Protein AF-A0AAJ2ZLC8-F1 (afdb_monomer_lite)

Foldseek 3Di:
DFFDEAEAEEEEDDDDDPVVVVLVVPQDPDDDTDPGDDVWYKYWYWYQYVVVVGDTDIDIDIHQVVQVVVQWHWDDDPNDTDIDGHPPPDPPPPPPDDDDDDD

Structure (mmCIF, N/CA/C/O backbone):
data_AF-A0AAJ2ZLC8-F1
#
_entry.id   AF-A0AAJ2ZLC8-F1
#
loop_
_atom_site.group_PDB
_atom_site.id
_atom_site.type_symbol
_atom_site.label_atom_id
_atom_site.label_alt_id
_atom_site.label_comp_id
_atom_site.label_asym_id
_atom_site.label_entity_id
_atom_site.label_seq_id
_atom_site.pdbx_PDB_ins_code
_atom_site.Cartn_x
_atom_site.Cartn_y
_atom_site.Cartn_z
_atom_site.occupancy
_atom_site.B_iso_or_equiv
_atom_site.auth_seq_id
_atom_site.auth_comp_id
_atom_site.auth_asym_id
_atom_site.auth_atom_id
_atom_site.pdbx_PDB_model_num
ATOM 1 N N . MET A 1 1 ? -11.287 -0.324 21.288 1.00 60.31 1 MET A N 1
ATOM 2 C CA . MET A 1 1 ? -11.372 0.228 19.920 1.00 60.31 1 MET A CA 1
ATOM 3 C C . MET A 1 1 ? -10.424 -0.571 19.051 1.00 60.31 1 MET A C 1
ATOM 5 O O . MET A 1 1 ? -9.264 -0.698 19.424 1.00 60.31 1 MET A O 1
ATOM 9 N N . SER A 1 2 ? -10.919 -1.161 17.968 1.00 75.38 2 SER A N 1
ATOM 10 C CA . SER A 1 2 ? -10.098 -1.929 17.028 1.00 75.38 2 SER A CA 1
ATOM 11 C C . SER A 1 2 ? -9.405 -0.975 16.055 1.00 75.38 2 SER A C 1
ATOM 13 O O . SER A 1 2 ? -10.005 0.014 15.643 1.00 75.38 2 SER A O 1
ATOM 15 N N . GLY A 1 3 ? -8.145 -1.240 15.721 1.00 86.12 3 GLY A N 1
ATOM 16 C CA . GLY A 1 3 ? -7.457 -0.565 14.620 1.00 86.12 3 GLY A CA 1
ATOM 17 C C . GLY A 1 3 ? -7.618 -1.338 13.316 1.00 86.12 3 GLY A C 1
ATOM 18 O O . GLY A 1 3 ? -7.911 -2.534 13.341 1.00 86.12 3 GLY A O 1
ATOM 19 N N . LEU A 1 4 ? -7.392 -0.681 12.181 1.00 90.56 4 LEU A N 1
ATOM 20 C CA . LEU A 1 4 ? -7.320 -1.325 10.868 1.00 90.56 4 LEU A CA 1
ATOM 21 C C . LEU A 1 4 ? -6.160 -0.740 10.060 1.00 90.56 4 LEU A C 1
ATOM 23 O O . LEU A 1 4 ? -6.013 0.478 9.964 1.00 90.56 4 LEU A O 1
ATOM 27 N N . VAL A 1 5 ? -5.374 -1.620 9.438 1.00 93.38 5 VAL A N 1
ATOM 28 C CA . VAL A 1 5 ? -4.389 -1.248 8.418 1.00 93.38 5 VAL A CA 1
ATOM 29 C C . VAL A 1 5 ? -4.877 -1.745 7.063 1.00 93.38 5 VAL A C 1
ATOM 31 O O . VAL A 1 5 ? -5.127 -2.934 6.881 1.00 93.38 5 VAL A O 1
ATOM 34 N N . VAL A 1 6 ? -4.981 -0.837 6.101 1.00 91.62 6 VAL A N 1
ATOM 35 C CA . VAL A 1 6 ? -5.241 -1.137 4.695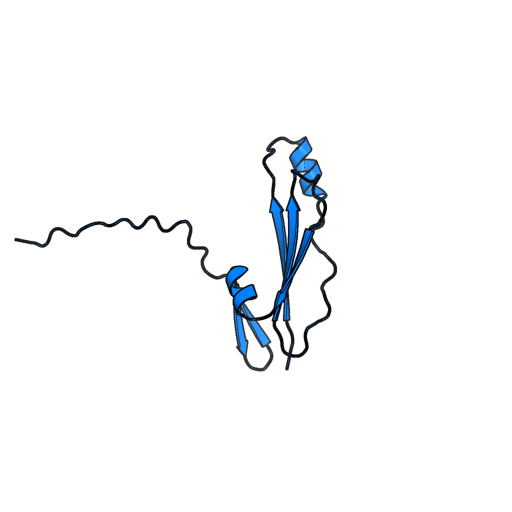 1.00 91.62 6 VAL A CA 1
ATOM 36 C C . VAL A 1 6 ? -3.913 -1.078 3.950 1.00 91.62 6 VAL A C 1
ATOM 38 O O . VAL A 1 6 ? -3.316 -0.010 3.852 1.00 91.62 6 VAL A O 1
ATOM 41 N N . GLN A 1 7 ? -3.451 -2.195 3.387 1.00 92.94 7 GLN A N 1
ATOM 42 C CA . GLN A 1 7 ? -2.276 -2.197 2.512 1.00 92.94 7 GLN A CA 1
ATOM 43 C C . GLN A 1 7 ? -2.693 -2.130 1.046 1.00 92.94 7 GLN A C 1
ATOM 45 O O . GLN A 1 7 ? -3.432 -2.985 0.555 1.00 92.94 7 GLN A O 1
ATOM 50 N N . ARG A 1 8 ? -2.182 -1.127 0.331 1.00 91.38 8 ARG A N 1
ATOM 51 C CA . ARG A 1 8 ? -2.423 -0.936 -1.098 1.00 91.38 8 ARG A CA 1
ATOM 52 C C . ARG A 1 8 ? -1.109 -0.989 -1.860 1.00 91.38 8 ARG A C 1
ATOM 54 O O . ARG A 1 8 ? -0.301 -0.069 -1.799 1.00 91.38 8 ARG A O 1
ATOM 61 N N . ILE A 1 9 ? -0.935 -2.043 -2.647 1.00 91.56 9 ILE A N 1
ATOM 62 C CA . ILE A 1 9 ? 0.250 -2.225 -3.487 1.00 91.56 9 ILE A CA 1
ATOM 63 C C . ILE A 1 9 ? -0.104 -1.808 -4.911 1.00 91.56 9 ILE A C 1
ATOM 65 O O . ILE A 1 9 ? -0.982 -2.392 -5.549 1.00 91.56 9 ILE A O 1
ATOM 69 N N . ARG A 1 10 ? 0.570 -0.778 -5.418 1.00 91.38 10 ARG A N 1
ATOM 70 C CA . ARG A 1 10 ? 0.405 -0.266 -6.778 1.00 91.38 10 ARG A CA 1
ATOM 71 C C . ARG A 1 10 ? 1.653 -0.587 -7.577 1.00 91.38 10 ARG A C 1
ATOM 73 O O . ARG A 1 10 ? 2.756 -0.200 -7.205 1.00 91.38 10 ARG A O 1
ATOM 80 N N . VAL A 1 11 ? 1.469 -1.246 -8.712 1.00 91.12 11 VAL A N 1
ATOM 81 C CA . VAL A 1 11 ? 2.549 -1.473 -9.672 1.00 91.12 11 VAL A CA 1
ATOM 82 C C . VAL A 1 11 ? 2.292 -0.571 -10.874 1.00 91.12 11 VAL A C 1
ATOM 84 O O . VAL A 1 11 ? 1.207 -0.606 -11.453 1.00 91.12 11 VAL A O 1
ATOM 87 N N . ARG A 1 12 ? 3.268 0.268 -11.221 1.00 92.25 12 ARG A N 1
ATOM 88 C CA . ARG A 1 12 ? 3.248 1.144 -12.394 1.00 92.25 12 ARG A CA 1
ATOM 89 C C . ARG A 1 12 ? 4.269 0.638 -13.401 1.00 92.25 12 ARG A C 1
ATOM 91 O O . ARG A 1 12 ? 5.429 0.434 -13.058 1.00 92.25 12 ARG A O 1
ATOM 98 N N . TRP A 1 13 ? 3.828 0.442 -14.635 1.00 91.50 13 TRP A N 1
ATOM 99 C CA . TRP A 1 13 ? 4.678 0.017 -15.741 1.00 91.50 13 TRP A CA 1
ATOM 100 C C . TRP A 1 13 ? 4.161 0.594 -17.054 1.00 91.50 13 TRP A C 1
ATOM 102 O O . TRP A 1 13 ? 2.971 0.891 -17.194 1.00 91.50 13 TRP A O 1
ATOM 112 N N . THR A 1 14 ? 5.056 0.731 -18.018 1.00 91.56 14 THR A N 1
ATOM 113 C CA . THR A 1 14 ? 4.761 1.163 -19.384 1.00 91.56 14 THR A CA 1
ATOM 114 C C . THR A 1 14 ? 5.141 0.090 -20.402 1.00 91.56 14 THR A C 1
ATOM 116 O O . THR A 1 14 ? 4.450 -0.037 -21.417 1.00 91.56 14 THR A O 1
ATOM 119 N N . SER A 1 15 ? 6.155 -0.736 -20.121 1.00 90.44 15 SER A N 1
ATOM 120 C CA . SER A 1 15 ? 6.607 -1.793 -21.033 1.00 90.44 15 SER A CA 1
ATOM 121 C C . SER A 1 15 ? 5.606 -2.944 -21.129 1.00 90.44 15 SER A C 1
ATOM 123 O O . SER A 1 15 ? 5.025 -3.404 -20.137 1.00 90.44 15 SER A O 1
ATOM 125 N N . ARG A 1 16 ? 5.407 -3.441 -22.353 1.00 87.31 16 ARG A N 1
ATOM 126 C CA . ARG A 1 16 ? 4.416 -4.484 -22.675 1.00 87.31 16 ARG A CA 1
ATOM 127 C C . ARG A 1 16 ? 5.027 -5.789 -23.184 1.00 87.31 16 ARG A C 1
ATOM 129 O O . ARG A 1 16 ? 4.278 -6.717 -23.470 1.00 87.31 16 ARG A O 1
ATOM 136 N N . ASP A 1 17 ? 6.349 -5.876 -23.288 1.00 91.50 17 ASP A N 1
ATOM 137 C CA . ASP A 1 17 ? 7.037 -7.073 -23.766 1.00 91.50 17 ASP A CA 1
ATOM 138 C C . ASP A 1 17 ? 7.090 -8.200 -22.712 1.00 91.50 17 ASP A C 1
ATOM 140 O O . ASP A 1 17 ? 6.789 -8.024 -21.524 1.00 91.50 17 ASP A O 1
ATOM 144 N N . ALA A 1 18 ? 7.466 -9.393 -23.174 1.00 86.56 18 ALA A N 1
ATOM 145 C CA . ALA A 1 18 ? 7.522 -10.603 -22.358 1.00 86.56 18 ALA A CA 1
ATOM 146 C C . ALA A 1 18 ? 8.611 -10.562 -21.267 1.00 86.56 18 ALA A C 1
ATOM 148 O O . ALA A 1 18 ? 8.418 -11.132 -20.186 1.00 86.56 18 ALA A O 1
ATOM 149 N N . ALA A 1 19 ? 9.734 -9.878 -21.504 1.00 85.56 19 ALA A N 1
ATOM 150 C CA . ALA A 1 19 ? 10.780 -9.741 -20.495 1.00 85.56 19 ALA A CA 1
ATOM 151 C C . ALA A 1 19 ? 10.290 -8.842 -19.351 1.00 85.56 19 ALA A C 1
ATOM 153 O O . ALA A 1 19 ? 10.385 -9.225 -18.182 1.00 85.56 19 ALA A O 1
ATOM 154 N N . ALA A 1 20 ? 9.641 -7.721 -19.676 1.00 84.88 20 ALA A N 1
ATOM 155 C CA . ALA A 1 20 ? 8.980 -6.857 -18.704 1.00 84.88 20 ALA A CA 1
ATOM 156 C C . ALA A 1 20 ? 7.884 -7.600 -17.921 1.00 84.88 20 ALA A C 1
ATOM 158 O O . ALA A 1 20 ? 7.777 -7.447 -16.703 1.00 84.88 20 ALA A O 1
ATOM 159 N N . ALA A 1 21 ? 7.100 -8.463 -18.577 1.00 85.81 21 ALA A N 1
ATOM 160 C CA . ALA A 1 21 ? 6.107 -9.297 -17.896 1.00 85.81 21 ALA A CA 1
ATOM 161 C C . ALA A 1 21 ? 6.736 -10.254 -16.873 1.00 85.81 21 ALA A C 1
ATOM 163 O O . ALA A 1 21 ? 6.237 -10.370 -15.753 1.00 85.81 21 ALA A O 1
ATOM 164 N N . THR A 1 22 ? 7.860 -10.875 -17.228 1.00 88.81 22 THR A N 1
ATOM 165 C CA . THR A 1 22 ? 8.619 -11.750 -16.324 1.00 88.81 22 THR A CA 1
ATOM 166 C C . THR A 1 22 ? 9.129 -10.987 -15.102 1.00 88.81 22 THR A C 1
ATOM 168 O O . THR A 1 22 ? 9.032 -11.487 -13.982 1.00 88.81 22 THR A O 1
ATOM 171 N N . VAL A 1 23 ? 9.632 -9.762 -15.289 1.00 85.44 23 VAL A N 1
ATOM 172 C CA . VAL A 1 23 ? 10.086 -8.907 -14.180 1.00 85.44 23 VAL A CA 1
ATOM 173 C C . VAL A 1 23 ? 8.921 -8.535 -13.262 1.00 85.44 23 VAL A C 1
ATOM 175 O O . VAL A 1 23 ? 9.028 -8.717 -12.050 1.00 85.44 23 VAL A O 1
ATOM 178 N N . ARG A 1 24 ? 7.780 -8.098 -13.815 1.00 86.00 24 ARG A N 1
ATOM 179 C CA . ARG A 1 24 ? 6.573 -7.790 -13.024 1.00 86.00 24 ARG A CA 1
ATOM 180 C C . ARG A 1 24 ? 6.071 -8.995 -12.234 1.00 86.00 24 ARG A C 1
ATOM 182 O O . ARG A 1 24 ? 5.662 -8.835 -11.090 1.00 86.00 24 ARG A O 1
ATOM 189 N N . GLY A 1 25 ? 6.144 -10.194 -12.813 1.00 85.00 25 GLY A N 1
ATOM 190 C CA . GLY A 1 25 ? 5.761 -11.440 -12.143 1.00 85.00 25 GLY A CA 1
ATOM 191 C C . GLY A 1 25 ? 6.593 -11.764 -10.896 1.00 85.00 25 GLY A C 1
ATOM 192 O O . GLY A 1 25 ? 6.159 -12.558 -10.070 1.00 85.00 25 GLY A O 1
ATOM 193 N N . ARG A 1 26 ? 7.764 -11.136 -10.732 1.00 88.00 26 ARG A N 1
ATOM 194 C CA . ARG A 1 26 ? 8.627 -11.283 -9.550 1.00 88.00 26 ARG A CA 1
ATOM 195 C C . ARG A 1 26 ? 8.403 -10.197 -8.496 1.00 88.00 26 ARG A C 1
ATOM 197 O O . ARG A 1 26 ? 9.018 -10.261 -7.434 1.00 88.00 26 ARG A O 1
ATOM 204 N N . VAL A 1 27 ? 7.570 -9.189 -8.771 1.00 84.19 27 VAL A N 1
ATOM 205 C CA . VAL A 1 27 ? 7.299 -8.109 -7.813 1.00 84.19 27 VAL A CA 1
ATOM 206 C C . VAL A 1 27 ? 6.535 -8.680 -6.611 1.00 84.19 27 VAL A C 1
ATOM 208 O O . VAL A 1 27 ? 5.509 -9.335 -6.810 1.00 84.19 27 VAL A O 1
ATOM 211 N N . PRO A 1 28 ? 6.989 -8.430 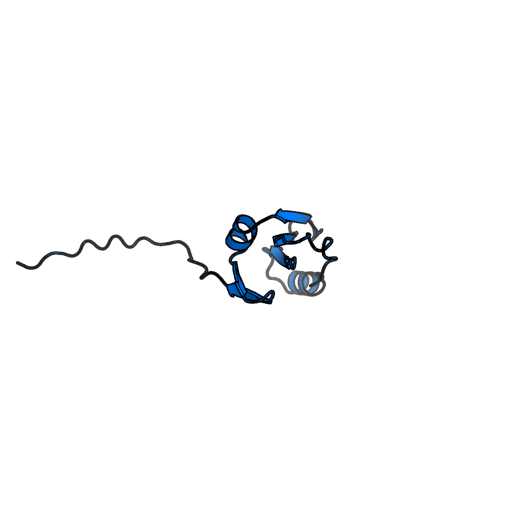-5.366 1.00 85.31 28 PRO A N 1
ATOM 212 C CA . PRO A 1 28 ? 6.300 -8.918 -4.178 1.00 85.31 28 PRO A CA 1
ATOM 213 C C . PRO A 1 28 ? 4.859 -8.409 -4.093 1.00 85.31 28 PRO A C 1
ATOM 215 O O . PRO A 1 28 ? 4.602 -7.217 -4.283 1.00 85.31 28 PRO A O 1
ATOM 218 N N . GLN A 1 29 ? 3.944 -9.321 -3.756 1.00 79.94 29 GLN A N 1
ATOM 219 C CA . GLN A 1 29 ? 2.514 -9.047 -3.558 1.00 79.94 29 GLN A CA 1
ATOM 220 C C . GLN A 1 29 ? 2.143 -8.775 -2.093 1.00 79.94 29 GLN A C 1
ATOM 222 O O . GLN A 1 29 ? 0.971 -8.596 -1.784 1.00 79.94 29 GLN A O 1
ATOM 227 N N . GLY A 1 30 ? 3.127 -8.741 -1.194 1.00 85.44 30 GLY A N 1
ATOM 228 C CA . GLY A 1 30 ? 2.937 -8.442 0.220 1.00 85.44 30 GLY A CA 1
ATOM 229 C C . GLY A 1 30 ? 4.149 -7.715 0.784 1.00 85.44 30 GLY A C 1
ATOM 230 O O . GLY A 1 30 ? 5.280 -7.961 0.360 1.00 85.44 30 GLY A O 1
ATOM 231 N N . TYR A 1 31 ? 3.889 -6.812 1.725 1.00 89.19 31 TYR A N 1
ATOM 232 C CA . TYR A 1 31 ? 4.902 -6.040 2.447 1.00 89.19 31 TYR A CA 1
ATOM 233 C C . TYR A 1 31 ? 4.622 -6.117 3.936 1.00 89.19 31 TYR A C 1
ATOM 235 O O . TYR A 1 31 ? 3.483 -6.364 4.341 1.00 89.19 31 TYR A O 1
ATOM 243 N N . ALA A 1 32 ? 5.650 -5.870 4.745 1.00 91.38 32 ALA A N 1
ATOM 244 C CA . ALA A 1 32 ? 5.459 -5.712 6.176 1.00 91.38 32 ALA A CA 1
ATOM 245 C C . ALA A 1 32 ? 4.396 -4.633 6.432 1.00 91.38 32 ALA A C 1
ATOM 247 O O . ALA A 1 32 ? 4.406 -3.563 5.821 1.00 91.38 32 ALA A O 1
ATOM 248 N N . LEU A 1 33 ? 3.432 -4.947 7.293 1.00 88.25 33 LEU A N 1
ATOM 249 C CA . LEU A 1 33 ? 2.440 -3.970 7.715 1.00 88.25 33 LEU A CA 1
ATOM 250 C C . LEU A 1 33 ? 3.041 -3.101 8.822 1.00 88.25 33 LEU A C 1
ATOM 252 O O . LEU A 1 33 ? 3.757 -3.632 9.677 1.00 88.25 33 LEU A O 1
ATOM 256 N N . PRO A 1 34 ? 2.740 -1.792 8.848 1.00 86.88 34 PRO A N 1
ATOM 257 C CA . PRO A 1 34 ? 3.007 -0.989 10.028 1.00 86.88 34 PRO A CA 1
ATOM 258 C C . PRO A 1 34 ? 2.238 -1.546 11.240 1.00 86.88 34 PRO A C 1
ATOM 260 O O . PRO A 1 34 ? 1.257 -2.283 11.071 1.00 86.88 34 PRO A O 1
ATOM 263 N N . PRO A 1 35 ? 2.656 -1.196 12.469 1.00 86.69 35 PRO A N 1
ATOM 264 C CA . PRO A 1 35 ? 1.924 -1.557 13.675 1.00 86.69 35 PRO A CA 1
ATOM 265 C C . PRO A 1 35 ? 0.455 -1.138 13.596 1.00 86.69 35 PRO A C 1
ATOM 267 O O . PRO A 1 35 ? 0.123 -0.091 13.036 1.00 86.69 35 PRO A O 1
ATOM 270 N N . LEU A 1 36 ? -0.427 -1.948 14.185 1.00 84.94 36 LEU A N 1
ATOM 271 C CA . LEU A 1 36 ? -1.851 -1.638 14.228 1.00 84.94 36 LEU A CA 1
ATOM 272 C C . LEU A 1 36 ? -2.068 -0.346 15.039 1.00 84.94 36 LEU A C 1
ATOM 274 O O . LEU A 1 36 ? -1.696 -0.314 16.217 1.00 84.94 36 LEU A O 1
ATOM 278 N N . PRO A 1 37 ? -2.673 0.706 14.460 1.00 82.31 37 PRO A N 1
ATOM 279 C CA . PRO A 1 37 ? -2.944 1.934 15.194 1.00 82.31 37 PRO A CA 1
ATOM 280 C C . PRO A 1 37 ? -3.995 1.679 16.289 1.00 82.31 37 PRO A C 1
ATOM 282 O O . PRO A 1 37 ? -4.989 0.990 16.038 1.00 82.31 37 PRO A O 1
ATOM 285 N N . PRO A 1 38 ? -3.845 2.239 17.501 1.00 81.69 38 PRO A N 1
ATOM 286 C CA . PRO A 1 38 ? -4.859 2.105 18.538 1.00 81.69 38 PRO A CA 1
ATOM 287 C C . PRO A 1 38 ? -6.126 2.875 18.139 1.00 81.69 38 PRO A C 1
ATOM 289 O O . PRO A 1 38 ? -6.148 4.100 18.143 1.00 81.69 38 PRO A O 1
ATOM 292 N N . GLY A 1 39 ? -7.192 2.147 17.791 1.00 76.12 39 GLY A N 1
ATOM 293 C CA . GLY A 1 39 ? -8.500 2.732 17.473 1.00 76.12 39 GLY A CA 1
ATOM 294 C C . GLY A 1 39 ? -8.544 3.600 16.211 1.00 76.12 39 GLY A C 1
ATOM 295 O O . GLY A 1 39 ? -9.411 4.464 16.113 1.00 76.12 39 GLY A O 1
ATOM 296 N N . GLY A 1 40 ? -7.618 3.389 15.269 1.00 85.44 40 GLY A N 1
ATOM 297 C CA . GLY A 1 40 ? -7.471 4.215 14.070 1.00 85.44 40 GLY A CA 1
ATOM 298 C C . GLY A 1 40 ? -7.469 3.432 12.757 1.00 85.44 40 GLY A C 1
ATOM 299 O O . GLY A 1 40 ? -7.474 2.200 12.730 1.00 85.44 40 GLY A O 1
ATOM 300 N N . LEU A 1 41 ? -7.438 4.182 11.657 1.00 90.88 41 LEU A N 1
ATOM 301 C CA . LEU A 1 41 ? -7.281 3.677 10.294 1.00 90.88 41 LEU A CA 1
ATOM 302 C C . LEU A 1 41 ? -5.918 4.125 9.768 1.00 90.88 41 LEU A C 1
ATOM 304 O O . LEU A 1 41 ? -5.607 5.310 9.845 1.00 90.88 41 LEU A O 1
ATOM 308 N N . VAL A 1 42 ? -5.133 3.204 9.219 1.00 93.94 42 VAL A N 1
ATOM 309 C CA . VAL A 1 42 ? -3.884 3.511 8.504 1.00 93.94 42 VAL A CA 1
ATOM 310 C C . VAL A 1 42 ? -3.971 2.918 7.107 1.00 93.94 42 VAL A C 1
ATOM 312 O O . VAL A 1 42 ? -4.297 1.745 6.944 1.00 93.94 42 VAL A O 1
ATOM 315 N N . VAL A 1 43 ? -3.646 3.710 6.095 1.00 93.69 43 VAL A N 1
ATOM 316 C CA . VAL A 1 43 ? -3.397 3.241 4.735 1.00 93.69 43 VAL A CA 1
ATOM 317 C C . VAL A 1 43 ? -1.894 3.176 4.528 1.00 93.69 43 VAL A C 1
ATOM 319 O O . VAL A 1 43 ? -1.223 4.202 4.569 1.00 93.69 43 VAL A O 1
ATOM 322 N N . HIS A 1 44 ? -1.380 1.972 4.297 1.00 95.12 44 HIS A N 1
ATOM 323 C CA . HIS A 1 44 ? -0.005 1.728 3.886 1.00 95.12 44 HIS A CA 1
ATOM 324 C C . HIS A 1 44 ? 0.033 1.559 2.361 1.00 95.12 44 HIS A C 1
ATOM 326 O O . HIS A 1 44 ? -0.381 0.525 1.826 1.00 95.12 44 HIS A O 1
ATOM 332 N N . GLU 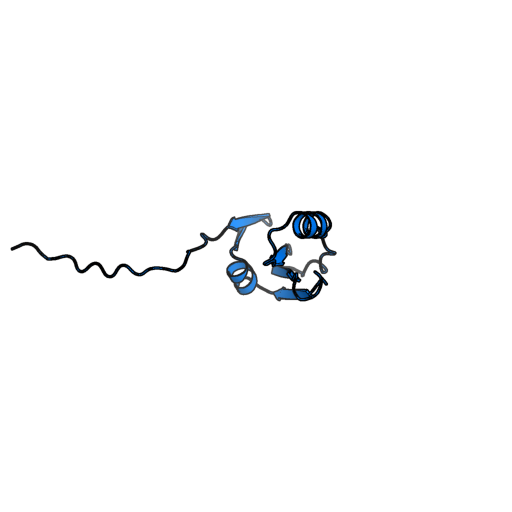A 1 45 ? 0.496 2.583 1.649 1.00 94.25 45 GLU A N 1
ATOM 333 C CA . GLU A 1 45 ? 0.677 2.545 0.202 1.00 94.25 45 GLU A CA 1
ATOM 334 C C . GLU A 1 45 ? 2.097 2.106 -0.156 1.00 94.25 45 GLU A C 1
ATOM 336 O O . GLU A 1 45 ? 3.080 2.645 0.345 1.00 94.25 45 GLU A O 1
ATOM 341 N N . VAL A 1 46 ? 2.198 1.149 -1.077 1.00 94.62 46 VAL A N 1
ATOM 342 C CA . VAL A 1 46 ? 3.471 0.700 -1.641 1.00 94.62 46 VAL A CA 1
ATOM 343 C C . VAL A 1 46 ? 3.434 0.888 -3.149 1.00 94.62 46 VAL A C 1
ATOM 345 O O . VAL A 1 46 ? 2.673 0.212 -3.846 1.00 94.62 46 VAL A O 1
ATOM 348 N N . LEU A 1 47 ? 4.263 1.790 -3.670 1.00 94.00 47 LEU A N 1
ATOM 349 C CA . LEU A 1 47 ? 4.424 2.011 -5.103 1.00 94.00 47 LEU A CA 1
ATOM 350 C C . LEU A 1 47 ? 5.666 1.283 -5.621 1.00 94.00 47 LEU A C 1
ATOM 352 O O . LEU A 1 47 ? 6.774 1.446 -5.111 1.00 94.00 47 LEU A O 1
ATOM 356 N N . ARG A 1 48 ? 5.479 0.500 -6.683 1.00 92.88 48 ARG A N 1
ATOM 357 C CA . ARG A 1 48 ? 6.541 -0.157 -7.448 1.00 92.88 48 ARG A CA 1
ATOM 358 C C . ARG A 1 48 ? 6.504 0.367 -8.869 1.00 92.88 48 ARG A C 1
ATOM 360 O O . ARG A 1 48 ? 5.567 0.077 -9.607 1.00 92.88 48 ARG A O 1
ATOM 367 N N . ASP A 1 49 ? 7.513 1.138 -9.238 1.00 92.25 49 ASP A N 1
ATOM 368 C CA . ASP A 1 49 ? 7.557 1.826 -10.522 1.00 92.25 49 ASP A CA 1
ATOM 369 C C . ASP A 1 49 ? 8.651 1.262 -11.423 1.00 92.25 49 ASP A C 1
ATOM 371 O O . ASP A 1 49 ? 9.810 1.176 -11.025 1.00 92.25 49 ASP A O 1
ATOM 375 N N . GLU A 1 50 ? 8.299 0.901 -12.652 1.00 92.44 50 GLU A N 1
ATOM 376 C CA . GLU A 1 50 ? 9.253 0.427 -13.653 1.00 92.44 50 GLU A CA 1
ATOM 377 C C . GLU A 1 50 ? 10.403 1.418 -13.871 1.00 92.44 50 GLU A C 1
ATOM 379 O O . GLU A 1 50 ? 11.558 1.003 -13.961 1.00 92.44 50 GLU A O 1
ATOM 384 N N . ALA A 1 51 ? 10.110 2.724 -13.864 1.00 91.12 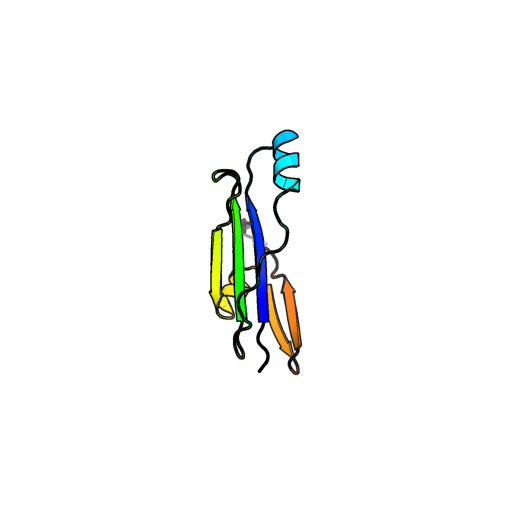51 ALA A N 1
ATOM 385 C CA . ALA A 1 51 ? 11.113 3.771 -14.061 1.00 91.12 51 ALA A CA 1
ATOM 386 C C . ALA A 1 51 ? 12.213 3.771 -12.981 1.00 91.12 51 ALA A C 1
ATOM 388 O O . ALA A 1 51 ? 13.319 4.249 -13.225 1.00 91.12 51 ALA A O 1
ATOM 389 N N . THR A 1 52 ? 11.936 3.212 -11.798 1.00 90.69 52 THR A N 1
ATOM 390 C CA . THR A 1 52 ? 12.899 3.078 -10.693 1.00 90.69 52 THR A CA 1
ATOM 391 C C . THR A 1 52 ? 13.426 1.647 -10.541 1.00 90.69 52 THR A C 1
ATOM 393 O O . THR A 1 52 ? 14.049 1.316 -9.529 1.00 90.69 52 THR A O 1
ATOM 396 N N . GLY A 1 53 ? 13.178 0.778 -11.529 1.00 89.31 53 GLY A N 1
ATOM 397 C CA . GLY A 1 53 ? 13.518 -0.644 -11.467 1.00 89.31 53 GLY A CA 1
ATOM 398 C C . GLY A 1 53 ? 12.656 -1.413 -10.464 1.00 89.31 53 GLY A C 1
ATOM 399 O O . GLY A 1 53 ? 13.133 -2.356 -9.837 1.00 89.31 53 GLY A O 1
ATOM 400 N N . TYR A 1 54 ? 11.409 -0.978 -10.271 1.00 90.44 54 TYR A N 1
ATOM 401 C CA . TYR A 1 54 ? 10.473 -1.493 -9.277 1.00 90.44 54 TYR A CA 1
ATOM 402 C C . TYR A 1 54 ? 11.039 -1.471 -7.856 1.00 90.44 54 TYR A C 1
ATOM 404 O O . TYR A 1 54 ? 10.750 -2.374 -7.079 1.00 90.44 54 TYR A O 1
ATOM 412 N N . ARG A 1 55 ? 11.845 -0.478 -7.462 1.00 91.12 55 ARG A N 1
ATOM 413 C CA . ARG A 1 55 ? 12.207 -0.301 -6.042 1.00 91.12 55 ARG A CA 1
ATOM 414 C C . ARG A 1 55 ? 10.965 0.133 -5.245 1.00 91.12 55 ARG A C 1
ATOM 416 O O . ARG A 1 55 ? 10.148 0.866 -5.802 1.00 91.12 55 ARG A O 1
ATOM 423 N N . PRO A 1 56 ? 10.765 -0.353 -4.003 1.00 93.00 56 PRO A N 1
ATOM 424 C CA . PRO A 1 56 ? 9.584 0.003 -3.230 1.00 93.00 56 PRO A CA 1
ATOM 425 C C . PRO A 1 56 ? 9.701 1.447 -2.766 1.00 93.00 56 PRO A C 1
ATOM 427 O O . PRO A 1 56 ? 10.751 1.856 -2.273 1.00 93.00 56 PRO A O 1
ATOM 430 N N . VAL A 1 57 ? 8.611 2.188 -2.896 1.00 94.25 57 VAL A N 1
ATOM 431 C CA . VAL A 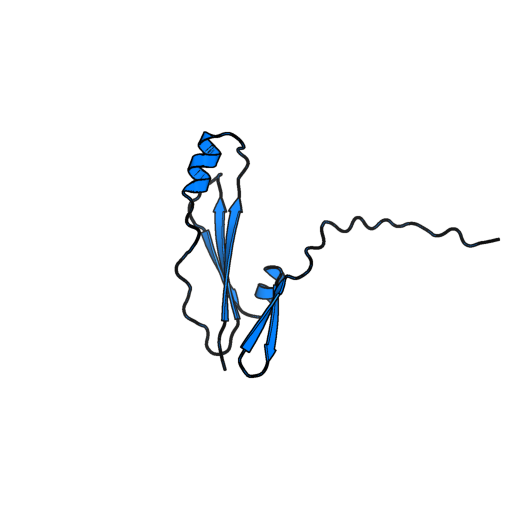1 57 ? 8.404 3.451 -2.194 1.00 94.25 57 VAL A CA 1
ATOM 432 C C . VAL A 1 57 ? 7.183 3.257 -1.309 1.00 94.25 57 VAL A C 1
ATOM 434 O O . VAL A 1 57 ? 6.107 2.941 -1.816 1.00 94.25 57 VAL A O 1
ATOM 437 N N . GLU A 1 58 ? 7.381 3.378 -0.002 1.00 94.38 58 GLU A N 1
ATOM 438 C CA . GLU A 1 58 ? 6.373 3.121 1.027 1.00 94.38 58 GLU A CA 1
ATOM 439 C C . GLU A 1 58 ? 5.929 4.450 1.645 1.00 94.38 58 GLU A C 1
ATOM 441 O O . GLU A 1 58 ? 6.758 5.298 1.978 1.00 94.38 58 GLU A O 1
ATOM 446 N N . GLU A 1 59 ? 4.621 4.639 1.786 1.00 93.81 59 GLU A N 1
ATOM 447 C CA . GLU A 1 59 ? 4.012 5.811 2.414 1.00 93.81 59 GLU A CA 1
ATOM 448 C C . GLU A 1 59 ? 2.874 5.347 3.326 1.00 93.81 59 GLU A C 1
ATOM 450 O O . GLU A 1 59 ? 2.134 4.422 2.991 1.00 93.81 59 GLU A O 1
ATOM 455 N N . SER A 1 60 ? 2.721 5.975 4.492 1.00 93.38 60 SER A N 1
ATOM 456 C CA . SER A 1 60 ? 1.603 5.702 5.398 1.00 93.38 60 SER A CA 1
ATOM 457 C C . SER A 1 60 ? 0.802 6.969 5.652 1.00 93.38 60 SER A C 1
ATOM 459 O O . SER A 1 60 ? 1.372 8.027 5.910 1.00 93.38 60 SER A O 1
ATOM 461 N N . ARG A 1 61 ? -0.523 6.849 5.585 1.00 92.88 61 ARG A N 1
ATOM 462 C CA . ARG A 1 61 ? -1.472 7.933 5.861 1.00 92.88 61 ARG A CA 1
ATOM 463 C C . ARG A 1 61 ? -2.536 7.456 6.831 1.00 92.88 61 ARG A C 1
ATOM 465 O O . ARG A 1 61 ? -2.956 6.304 6.770 1.00 92.88 61 ARG A O 1
ATOM 472 N N . GLU A 1 62 ? -2.994 8.341 7.701 1.00 92.19 62 GLU A N 1
ATOM 473 C CA . GLU A 1 62 ? -3.936 7.995 8.765 1.00 92.19 62 GLU A CA 1
ATOM 474 C C . GLU A 1 62 ? -5.332 8.575 8.518 1.00 92.19 62 GLU A C 1
ATOM 476 O O . GLU A 1 62 ? -5.507 9.608 7.869 1.00 92.19 62 GLU A O 1
ATOM 481 N N . GLY A 1 63 ? -6.336 7.912 9.087 1.00 90.06 63 GLY A N 1
ATOM 482 C CA . GLY A 1 63 ? -7.713 8.385 9.149 1.00 90.06 63 GLY A CA 1
ATOM 483 C C . GLY A 1 63 ? -8.583 8.031 7.941 1.00 90.06 63 GLY A C 1
ATOM 484 O O . GLY A 1 63 ? -8.156 7.438 6.950 1.00 90.06 63 GLY A O 1
ATOM 485 N N . THR A 1 64 ? -9.860 8.401 8.045 1.00 89.38 64 THR A N 1
ATOM 486 C CA . THR A 1 64 ? -10.901 8.070 7.059 1.00 89.38 64 THR A CA 1
ATOM 487 C C . THR A 1 64 ? -10.650 8.707 5.692 1.00 89.38 64 THR A C 1
ATOM 489 O O . THR A 1 64 ? -10.912 8.078 4.670 1.00 89.38 64 THR A O 1
ATOM 492 N N . SER A 1 65 ? -10.093 9.922 5.641 1.00 89.69 65 SER A N 1
ATOM 493 C CA . SER A 1 65 ? -9.777 10.587 4.369 1.00 89.69 65 SER A CA 1
ATOM 494 C C . SER A 1 65 ? -8.778 9.783 3.536 1.00 89.69 65 SER A C 1
ATOM 496 O O . SER A 1 65 ? -9.007 9.576 2.348 1.00 89.69 65 SER A O 1
ATOM 498 N N . ALA A 1 66 ? -7.727 9.244 4.165 1.00 90.75 66 ALA A N 1
ATOM 499 C CA . ALA A 1 66 ? -6.738 8.406 3.488 1.00 90.75 66 ALA A CA 1
ATOM 500 C C . ALA A 1 66 ? -7.369 7.135 2.898 1.00 90.75 66 ALA A C 1
ATOM 502 O O . ALA A 1 66 ? -7.055 6.719 1.784 1.00 90.75 66 ALA A O 1
ATOM 503 N N . VAL A 1 67 ? -8.305 6.532 3.629 1.00 90.69 67 VAL A N 1
ATOM 504 C CA . VAL A 1 67 ? -9.062 5.358 3.182 1.00 90.69 67 VAL A CA 1
ATOM 505 C C . VAL A 1 67 ? -9.949 5.685 1.974 1.00 90.69 67 VAL A C 1
ATOM 507 O O . VAL A 1 67 ? -9.977 4.922 1.007 1.00 90.69 67 VAL A O 1
ATOM 510 N N . HIS A 1 68 ? -10.621 6.837 1.982 1.00 90.44 68 HIS A N 1
ATOM 511 C CA . HIS A 1 68 ? -11.427 7.288 0.846 1.00 90.44 68 HIS A CA 1
ATOM 512 C C . HIS A 1 68 ? -10.565 7.590 -0.388 1.00 90.44 68 HIS A C 1
ATOM 514 O O . HIS A 1 68 ? -10.918 7.184 -1.495 1.00 90.44 68 HIS A O 1
ATOM 520 N N . GLU A 1 69 ? -9.402 8.226 -0.213 1.00 89.81 69 GLU A N 1
ATOM 521 C CA . GLU A 1 69 ? -8.412 8.440 -1.283 1.00 89.81 69 GLU A CA 1
ATOM 522 C C . GLU A 1 69 ? -7.873 7.119 -1.857 1.00 89.81 69 GLU A C 1
ATOM 524 O O . GLU A 1 69 ? -7.590 7.011 -3.056 1.00 89.81 69 GLU A O 1
ATOM 529 N N . ALA A 1 70 ? -7.781 6.080 -1.024 1.00 88.31 70 ALA A N 1
ATOM 530 C CA . ALA A 1 70 ? -7.455 4.726 -1.459 1.00 88.31 70 ALA A CA 1
ATOM 531 C C . ALA A 1 70 ? -8.597 4.045 -2.244 1.00 88.31 70 ALA A C 1
ATOM 533 O O . ALA A 1 70 ? -8.395 2.963 -2.803 1.00 88.31 70 ALA A O 1
ATOM 534 N N . GLY A 1 71 ? -9.767 4.685 -2.343 1.00 90.56 71 GLY A N 1
ATOM 535 C CA . GLY A 1 71 ? -10.944 4.179 -3.043 1.00 90.56 71 GLY A CA 1
ATOM 536 C C . GLY A 1 71 ? -11.739 3.171 -2.220 1.00 90.56 71 GLY A C 1
ATO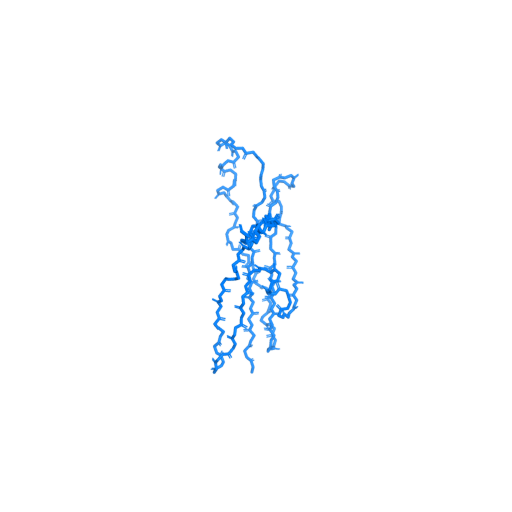M 537 O O . GLY A 1 71 ? -12.350 2.269 -2.794 1.00 90.56 71 GLY A O 1
ATOM 538 N N . LEU A 1 72 ? -11.708 3.286 -0.894 1.00 91.12 72 LEU A N 1
ATOM 539 C CA . LEU A 1 72 ? -12.424 2.405 0.022 1.00 91.12 72 LEU A CA 1
ATOM 540 C C . LEU A 1 72 ? -13.371 3.206 0.910 1.00 91.12 72 LEU A C 1
ATOM 542 O O . LEU A 1 72 ? -13.106 4.357 1.235 1.00 91.12 72 LEU A O 1
ATOM 546 N N . TRP A 1 73 ? -14.462 2.575 1.316 1.00 91.12 73 TRP A N 1
ATOM 547 C CA . TRP A 1 73 ? -15.346 3.034 2.375 1.00 91.12 73 TRP A CA 1
ATOM 548 C C . TRP A 1 73 ? -15.240 2.052 3.539 1.00 91.12 73 TRP A C 1
ATOM 550 O O . TRP A 1 73 ? -15.229 0.840 3.320 1.00 91.12 73 TRP A O 1
ATOM 560 N N . ILE A 1 74 ? -15.128 2.568 4.763 1.00 89.44 74 ILE A N 1
ATOM 561 C CA . ILE A 1 74 ? -15.024 1.744 5.972 1.00 89.44 74 ILE A CA 1
ATOM 562 C C . ILE A 1 74 ? -16.141 2.139 6.919 1.00 89.44 74 ILE A C 1
ATOM 564 O O . ILE A 1 74 ? -16.209 3.283 7.369 1.00 89.44 74 ILE A O 1
ATOM 568 N N . GLU A 1 75 ? -16.980 1.170 7.256 1.00 89.12 75 GLU A N 1
ATOM 569 C CA . GLU A 1 75 ? -18.000 1.311 8.285 1.00 89.12 75 GLU A CA 1
ATOM 570 C C . GLU A 1 75 ? -17.683 0.373 9.450 1.00 89.12 75 GLU A C 1
ATOM 572 O O . GLU A 1 75 ? -17.416 -0.812 9.259 1.00 89.12 75 GLU A O 1
ATOM 577 N N . TRP A 1 76 ? -17.714 0.898 10.673 1.00 86.56 76 TRP A N 1
ATOM 578 C CA . TRP A 1 76 ? -17.526 0.098 11.880 1.00 86.56 76 TRP A CA 1
ATOM 579 C C . TRP A 1 76 ? -18.881 -0.338 12.440 1.00 86.56 76 TRP A C 1
ATOM 581 O O . TRP A 1 76 ? -19.723 0.506 12.739 1.00 86.56 76 TRP A O 1
ATOM 591 N N . ARG A 1 77 ? -19.076 -1.647 12.628 1.00 87.69 77 ARG A N 1
ATOM 592 C CA . ARG A 1 77 ? -20.276 -2.240 13.242 1.00 87.69 77 ARG A CA 1
ATOM 593 C C . ARG A 1 77 ? -19.856 -3.255 14.295 1.00 87.69 77 ARG A C 1
ATOM 595 O O . ARG A 1 77 ? -19.159 -4.206 13.968 1.00 87.69 77 ARG A O 1
ATOM 602 N N . ASP A 1 78 ? -20.219 -3.028 15.555 1.00 86.19 78 ASP A N 1
ATOM 603 C CA . ASP A 1 78 ? -19.922 -3.937 16.677 1.00 86.19 78 ASP A CA 1
ATOM 604 C C . ASP A 1 78 ? -18.447 -4.393 16.758 1.00 86.19 78 ASP A C 1
ATOM 606 O O . ASP A 1 78 ? -18.131 -5.539 17.066 1.00 86.19 78 ASP A O 1
ATOM 610 N N . GLY A 1 79 ? -17.513 -3.482 16.453 1.00 81.44 79 GLY A N 1
ATOM 611 C CA . GLY A 1 79 ? -16.070 -3.758 16.456 1.00 81.44 79 GLY A CA 1
ATOM 612 C C . GLY A 1 79 ? -15.529 -4.455 15.200 1.00 81.44 79 GLY A C 1
ATOM 613 O O . GLY A 1 79 ? -14.319 -4.674 15.114 1.00 81.44 79 GLY A O 1
ATOM 614 N N . LEU A 1 80 ? -16.388 -4.750 14.222 1.00 85.44 80 LEU A N 1
ATOM 615 C CA . LEU A 1 80 ? -16.036 -5.247 12.894 1.00 85.44 80 LEU A CA 1
ATOM 616 C C . LEU A 1 80 ? -15.930 -4.085 11.903 1.00 85.44 80 LEU A C 1
ATOM 618 O O . LEU A 1 80 ? -16.776 -3.191 11.892 1.00 85.44 80 LEU A O 1
ATOM 622 N N . ALA A 1 81 ? -14.906 -4.116 11.051 1.00 87.38 81 ALA A N 1
ATOM 623 C CA . ALA A 1 81 ? -14.794 -3.212 9.912 1.00 87.38 81 ALA A CA 1
ATOM 624 C C . ALA A 1 81 ? -15.448 -3.853 8.682 1.00 87.38 81 ALA A C 1
ATOM 626 O O . ALA A 1 81 ? -14.986 -4.885 8.193 1.00 87.38 81 ALA A O 1
ATOM 627 N N . VAL A 1 82 ? -16.504 -3.226 8.171 1.00 90.19 82 VAL A N 1
ATOM 628 C CA . VAL A 1 82 ? -17.074 -3.513 6.854 1.00 90.19 82 VAL A CA 1
ATOM 629 C C . VAL A 1 82 ? -16.333 -2.651 5.841 1.00 90.19 82 VAL A C 1
ATOM 631 O O . VAL A 1 82 ? -16.283 -1.429 5.985 1.00 90.19 82 VAL A O 1
ATOM 634 N N . VAL A 1 83 ? -15.713 -3.297 4.852 1.00 89.38 83 VAL A N 1
ATOM 635 C CA . VAL A 1 83 ? -14.886 -2.638 3.838 1.00 89.38 83 VAL A CA 1
ATOM 636 C C . VAL A 1 83 ? -15.542 -2.767 2.477 1.00 89.38 83 VAL A C 1
ATOM 638 O O . VAL A 1 83 ? -15.622 -3.866 1.932 1.00 89.38 83 VAL A O 1
ATOM 641 N N . ASP A 1 84 ? -15.929 -1.633 1.908 1.00 90.88 84 ASP A N 1
ATOM 642 C CA . ASP A 1 84 ? -16.485 -1.551 0.564 1.00 90.88 84 ASP A CA 1
ATOM 643 C C . ASP A 1 84 ? -15.541 -0.795 -0.367 1.00 90.88 84 ASP A C 1
ATOM 645 O O . ASP A 1 84 ? -14.815 0.116 0.035 1.00 90.88 84 ASP A O 1
ATOM 649 N N . ARG A 1 85 ? -15.543 -1.161 -1.650 1.00 87.25 85 ARG A N 1
ATOM 650 C CA . ARG A 1 85 ? -14.827 -0.390 -2.669 1.00 87.25 85 ARG A CA 1
ATOM 651 C C . ARG A 1 85 ? -15.693 0.799 -3.076 1.00 87.25 85 ARG A C 1
ATOM 653 O O . ARG A 1 85 ? -16.821 0.612 -3.527 1.00 87.25 85 ARG A O 1
ATOM 660 N N . LEU A 1 86 ? -15.140 2.008 -3.001 1.00 82.31 86 LEU A N 1
ATOM 661 C CA . LEU A 1 86 ? -15.778 3.173 -3.601 1.00 82.31 86 LEU A CA 1
ATOM 662 C C . LEU A 1 86 ? -15.847 2.983 -5.120 1.00 82.31 86 LEU A C 1
ATOM 664 O O . LEU A 1 86 ? -14.855 2.560 -5.728 1.00 82.31 86 LEU A O 1
ATOM 668 N N . PRO A 1 87 ? -16.990 3.288 -5.758 1.00 74.69 87 PRO A N 1
ATOM 669 C CA . PRO A 1 87 ? -17.080 3.237 -7.204 1.00 74.69 87 PRO A CA 1
ATOM 670 C C . PRO A 1 87 ? -15.992 4.140 -7.778 1.00 74.69 87 PRO A C 1
ATOM 672 O O . PRO A 1 87 ? -15.926 5.333 -7.480 1.00 74.69 87 PRO A O 1
ATOM 675 N N . VAL A 1 88 ? -15.111 3.556 -8.587 1.00 64.25 88 VAL A N 1
ATOM 676 C CA . VAL A 1 88 ? -14.114 4.333 -9.313 1.00 64.25 88 VAL A CA 1
ATOM 677 C C . VAL A 1 88 ? -14.894 5.086 -10.380 1.00 64.25 88 VAL A C 1
ATOM 679 O O . VAL A 1 88 ? -15.225 4.527 -11.425 1.00 64.25 88 VAL A O 1
ATOM 682 N N . LEU A 1 89 ? -15.260 6.337 -10.102 1.00 46.25 89 LEU A N 1
ATOM 683 C CA . LEU A 1 89 ? -15.670 7.243 -11.161 1.00 46.25 89 LEU A CA 1
ATOM 684 C C . LEU A 1 89 ? -14.453 7.358 -12.084 1.00 46.25 89 LEU A C 1
ATOM 686 O O . LEU A 1 89 ? -13.455 7.994 -11.747 1.00 46.25 89 LEU A O 1
ATOM 690 N N . GLY A 1 90 ? -14.519 6.706 -13.249 1.00 43.19 90 GLY A N 1
ATOM 691 C CA . GLY A 1 90 ? -13.723 7.136 -14.395 1.00 43.19 90 GLY A CA 1
ATOM 692 C C . GLY A 1 90 ? -13.952 8.636 -14.628 1.00 43.19 90 GLY A C 1
ATOM 693 O O . GLY A 1 90 ? -14.915 9.185 -14.084 1.00 43.19 90 GLY A O 1
ATOM 694 N N . PRO A 1 91 ? -13.086 9.325 -15.394 1.00 39.22 91 PRO A N 1
ATOM 695 C CA . PRO A 1 91 ? -13.247 10.755 -15.628 1.00 39.22 91 PRO A CA 1
ATOM 696 C C . PRO A 1 91 ? -14.703 11.042 -15.998 1.00 39.22 91 PRO A C 1
ATOM 698 O O . PRO A 1 91 ? -15.229 10.483 -16.962 1.00 39.22 91 PRO A O 1
ATOM 701 N N . LEU A 1 92 ? -15.367 11.853 -15.170 1.00 40.19 92 LEU A N 1
ATOM 702 C CA . LEU A 1 92 ? -16.699 12.371 -15.438 1.00 40.19 92 LEU A CA 1
ATOM 703 C C . LEU A 1 92 ? -16.585 13.201 -16.717 1.00 40.19 92 LEU A C 1
ATOM 705 O O . LEU A 1 92 ? -16.308 14.397 -16.682 1.00 40.19 92 LEU A O 1
ATOM 709 N N . HIS A 1 93 ? -16.792 12.561 -17.865 1.00 41.94 93 HIS A N 1
ATOM 710 C CA . HIS A 1 93 ? -17.268 13.261 -19.039 1.00 41.94 93 HIS A CA 1
ATOM 711 C C . HIS A 1 93 ? -18.661 13.760 -18.668 1.00 41.94 93 HIS A C 1
ATOM 713 O O . HIS A 1 93 ? -19.651 13.038 -18.786 1.00 41.94 93 HIS A O 1
ATOM 719 N N . LEU A 1 94 ? -18.723 14.982 -18.140 1.00 38.53 94 LEU A N 1
ATOM 720 C CA . LEU A 1 94 ? -19.956 15.738 -18.024 1.00 38.53 94 LEU A CA 1
ATOM 721 C C . LEU A 1 94 ? -20.482 15.933 -19.450 1.00 38.53 94 LEU A C 1
ATOM 723 O O . LEU A 1 94 ? -20.140 16.901 -20.125 1.00 38.53 94 LEU A O 1
ATOM 727 N N . TYR A 1 95 ? -21.291 14.994 -19.937 1.00 32.38 95 TYR A N 1
ATOM 728 C CA . TYR A 1 95 ? -22.159 15.252 -21.075 1.00 32.38 95 TYR A CA 1
ATOM 729 C C . TYR A 1 95 ? -23.206 16.259 -20.603 1.00 32.38 95 TYR A C 1
ATOM 731 O O . TYR A 1 95 ? -24.256 15.902 -20.074 1.00 32.38 95 TYR A O 1
ATOM 739 N N . GLY A 1 96 ? -22.890 17.542 -20.775 1.00 37.56 96 GLY A N 1
ATOM 740 C CA . GLY A 1 96 ? -23.856 18.631 -20.747 1.00 37.56 96 GLY A CA 1
ATOM 741 C C . GLY A 1 96 ? -24.798 18.502 -21.941 1.00 37.56 96 GLY A C 1
ATOM 742 O O . GLY A 1 96 ? -24.673 19.227 -22.921 1.00 37.56 96 GLY A O 1
ATOM 743 N N . GLY A 1 97 ? -25.718 17.542 -21.882 1.00 33.78 97 GLY A N 1
ATOM 744 C CA . GLY A 1 97 ? -26.845 17.450 -22.796 1.00 33.78 97 GLY A CA 1
ATOM 745 C C . GLY A 1 97 ? -27.937 18.404 -22.331 1.00 33.78 97 GLY A C 1
ATOM 746 O O . GLY A 1 97 ? -28.725 18.063 -21.449 1.00 33.78 97 GLY A O 1
ATOM 747 N N . ALA A 1 98 ? -27.981 19.604 -22.911 1.00 42.09 98 ALA A N 1
ATOM 748 C CA . ALA A 1 98 ? -29.148 20.469 -22.819 1.00 42.09 98 ALA A CA 1
ATOM 749 C C . ALA A 1 98 ? -30.365 19.702 -23.359 1.00 42.09 98 ALA A C 1
ATOM 751 O O . ALA A 1 98 ? -30.383 19.288 -24.518 1.00 42.09 98 ALA A O 1
ATOM 752 N N . ARG A 1 99 ? -31.381 19.484 -22.518 1.00 39.19 99 ARG A N 1
ATOM 753 C CA . ARG A 1 99 ? -32.683 19.004 -22.990 1.00 39.19 99 ARG A CA 1
ATOM 754 C C . ARG A 1 99 ? -33.339 20.129 -23.798 1.00 39.19 99 ARG A C 1
ATOM 756 O O . ARG A 1 99 ? -33.541 21.200 -23.224 1.00 39.19 99 ARG A O 1
ATOM 763 N N . PRO A 1 100 ? -33.728 19.926 -25.066 1.00 42.19 100 PRO A N 1
ATOM 764 C CA . PRO A 1 100 ? -34.703 20.812 -25.676 1.00 42.19 100 PRO A CA 1
ATOM 765 C C . PRO A 1 100 ? -36.050 20.554 -24.986 1.00 42.19 100 PRO A C 1
ATOM 767 O O . PRO A 1 100 ? -36.535 19.423 -24.937 1.00 42.19 100 PRO A O 1
ATOM 770 N N . GLY A 1 101 ? -36.610 21.594 -24.369 1.00 39.28 101 GLY A N 1
ATOM 771 C CA . GLY A 1 101 ? -37.969 21.558 -23.834 1.00 39.28 101 GLY A CA 1
ATOM 772 C C . GLY A 1 101 ? -38.992 21.447 -24.971 1.00 39.28 101 GLY A C 1
ATOM 773 O O . GLY A 1 101 ? -38.727 21.944 -26.067 1.00 39.28 101 GLY A O 1
ATOM 774 N N . PRO A 1 102 ? -40.146 20.801 -24.742 1.00 51.84 102 PRO A N 1
ATOM 775 C CA . PRO A 1 102 ? -41.157 20.648 -25.775 1.00 51.84 102 PRO A CA 1
ATOM 776 C C . PRO A 1 102 ? -41.875 21.983 -26.014 1.00 51.84 102 PRO A C 1
ATOM 778 O O . PRO A 1 102 ? -42.258 22.670 -25.063 1.00 51.84 102 PRO A O 1
ATOM 781 N N . ARG A 1 103 ? -42.077 22.328 -27.285 1.00 46.88 103 ARG A N 1
ATOM 782 C CA . ARG A 1 103 ? -43.162 23.199 -27.744 1.00 46.88 103 ARG A CA 1
ATOM 783 C C . ARG A 1 103 ? -43.834 22.539 -28.930 1.00 46.88 103 ARG A C 1
ATOM 785 O O . ARG A 1 103 ? -43.084 22.003 -29.774 1.00 46.88 103 ARG A O 1
#

Radius of gyration: 19.43 Å; chains: 1; bounding box: 57×35×48 Å

Sequence (103 aa):
MSGLVVQRIRVRWTSRDAAAATVRGRVPQGYALPPLPPGGLVVHEVLRDEATGYRPVEESREGTSAVHEAGLWIEWRDGLAVVDRLPVLGPLHLYGGARPGPR

Secondary structure (DSSP, 8-state):
---EEEEEEEEE----SHHHHHHHTTS-S--PPPPPPTT-EEEEEEEEEGGGTS-EEEEEEEHHHHHHHTTEEEEEETTEEEEEEPP----------PPPPP-

pLDDT: mean 81.39, std 17.62, range [32.38, 95.12]

Organism: NCBI:txid1914461